Protein AF-A0A4R3KJN4-F1 (afdb_monomer_lite)

Sequence (88 aa):
MESNQRHVSYRMKKRGMHWSLEGAEAMIKVKQGILNKTLRSTYLAHQRRSERKQRDVKKTVRLAQILRESTHPSIGVKQGSISLYTAH

Secondary structure (DSSP, 8-state):
---HHHHHHHHHHTTTPPPPHHHHHHHHHHHHHHHTT-HHHHHHHT----HHHHHHHHHHHHHHHHHHSS-PPPTT------------

Radius of gyration: 24.92 Å; chains: 1; bounding box: 72×29×53 Å

Organism: NCBI:txid1281767

pLDDT: mean 76.69, std 11.75, range [51.97, 94.25]

Structure (mmCIF, N/CA/C/O backbone):
data_AF-A0A4R3KJN4-F1
#
_entry.id   AF-A0A4R3KJN4-F1
#
loop_
_atom_site.group_PDB
_atom_site.id
_atom_site.type_symbol
_atom_site.label_atom_id
_atom_site.label_alt_id
_atom_site.label_comp_id
_atom_site.label_asym_id
_atom_site.label_entity_id
_atom_site.label_seq_id
_atom_site.pdbx_PDB_ins_code
_atom_site.Cartn_x
_atom_site.Cartn_y
_atom_site.Cartn_z
_atom_site.occupancy
_atom_site.B_iso_or_equiv
_atom_site.auth_seq_id
_atom_site.auth_comp_id
_atom_site.auth_asym_id
_atom_site.auth_atom_id
_atom_site.pdbx_PDB_model_num
ATOM 1 N N . MET A 1 1 ? -5.351 -19.224 -23.208 1.00 51.9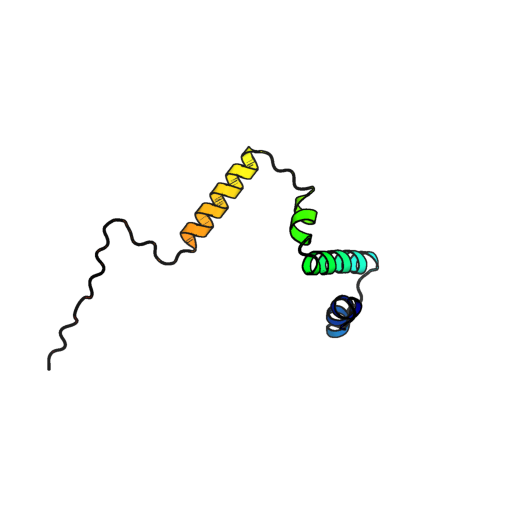7 1 MET A N 1
ATOM 2 C CA . MET A 1 1 ? -4.539 -18.763 -22.063 1.00 51.97 1 MET A CA 1
ATOM 3 C C . MET A 1 1 ? -4.088 -17.345 -22.374 1.00 51.97 1 MET A C 1
ATOM 5 O O . MET A 1 1 ? -3.362 -17.147 -23.340 1.00 51.97 1 MET A O 1
ATOM 9 N N . GLU A 1 2 ? -4.629 -16.346 -21.683 1.00 53.78 2 GLU A N 1
ATOM 10 C CA . GLU A 1 2 ? -4.267 -14.952 -21.947 1.00 53.78 2 GLU A CA 1
ATOM 11 C C . GLU A 1 2 ? -2.815 -14.731 -21.504 1.00 53.78 2 GLU A C 1
ATOM 13 O O . GLU A 1 2 ? -2.473 -14.964 -20.347 1.00 53.78 2 GLU A O 1
ATOM 18 N N . SER A 1 3 ? -1.933 -14.371 -22.442 1.00 66.38 3 SER A N 1
ATOM 19 C CA . SER A 1 3 ? -0.514 -14.163 -22.145 1.00 66.38 3 SER A CA 1
ATOM 20 C C . SER A 1 3 ? -0.370 -13.056 -21.099 1.00 66.38 3 SER A C 1
ATOM 22 O O . SER A 1 3 ? -0.937 -11.975 -21.267 1.00 66.38 3 SER A O 1
ATOM 24 N N . ASN A 1 4 ? 0.426 -13.282 -20.048 1.00 65.94 4 ASN A N 1
ATOM 25 C CA . ASN A 1 4 ? 0.754 -12.268 -19.033 1.00 65.94 4 ASN A CA 1
ATOM 26 C C . ASN A 1 4 ? 1.246 -10.946 -19.664 1.00 65.94 4 ASN A C 1
ATOM 28 O O . ASN A 1 4 ? 1.026 -9.860 -19.123 1.00 65.94 4 ASN A O 1
ATOM 32 N N . GLN A 1 5 ? 1.816 -11.021 -20.871 1.00 65.69 5 GLN A N 1
ATOM 33 C CA . GLN A 1 5 ? 2.223 -9.879 -21.685 1.00 65.69 5 GLN A CA 1
ATOM 34 C C . GLN A 1 5 ? 1.048 -8.975 -22.108 1.00 65.69 5 GLN A C 1
ATOM 36 O O . GLN A 1 5 ? 1.223 -7.762 -22.249 1.00 65.69 5 GLN A O 1
ATOM 41 N N . ARG A 1 6 ? -0.167 -9.516 -22.278 1.00 70.06 6 ARG A N 1
ATOM 42 C CA . ARG A 1 6 ? -1.373 -8.753 -22.640 1.00 70.06 6 ARG A CA 1
ATOM 43 C C . ARG A 1 6 ? -1.843 -7.873 -21.485 1.00 70.06 6 ARG A C 1
ATOM 45 O O . ARG A 1 6 ? -2.129 -6.703 -21.711 1.00 70.06 6 ARG A O 1
ATOM 52 N N . HIS A 1 7 ? -1.798 -8.353 -20.242 1.00 67.44 7 HIS A N 1
ATOM 53 C CA . HIS A 1 7 ? -2.102 -7.532 -19.058 1.00 67.44 7 HIS A CA 1
ATOM 54 C C . HIS A 1 7 ? -1.159 -6.323 -18.918 1.00 67.44 7 HIS A C 1
ATOM 56 O O . HIS A 1 7 ? -1.554 -5.223 -18.501 1.00 67.44 7 HIS A O 1
ATOM 62 N N . VAL A 1 8 ? 0.103 -6.498 -19.314 1.00 64.81 8 VAL A N 1
ATOM 63 C CA . VAL A 1 8 ? 1.105 -5.431 -19.317 1.00 64.81 8 VAL A CA 1
ATOM 64 C C . VAL A 1 8 ? 0.878 -4.459 -20.480 1.00 64.81 8 VAL A C 1
ATOM 66 O O . VAL A 1 8 ? 0.687 -3.266 -20.241 1.00 64.81 8 VAL A O 1
ATOM 69 N N . SER A 1 9 ? 0.825 -4.956 -21.713 1.00 65.12 9 SER A N 1
ATOM 70 C CA . SER A 1 9 ? 0.785 -4.138 -22.935 1.00 65.12 9 SER A CA 1
ATOM 71 C C . SER A 1 9 ? -0.577 -3.496 -23.231 1.00 65.12 9 SER A C 1
ATOM 73 O O . SER A 1 9 ? -0.626 -2.391 -23.774 1.00 65.12 9 SER A O 1
ATOM 75 N N . TYR A 1 10 ? -1.695 -4.115 -22.834 1.00 65.00 10 TYR A N 1
ATOM 76 C CA . TYR A 1 10 ? -3.049 -3.631 -23.146 1.00 65.00 10 TYR A CA 1
ATOM 77 C C . TYR A 1 10 ? -3.329 -2.241 -22.560 1.00 65.00 10 TYR A C 1
ATOM 79 O O . TYR A 1 10 ? -3.848 -1.355 -23.239 1.00 65.00 10 TYR A O 1
ATOM 87 N N . ARG A 1 11 ? -2.904 -2.006 -21.311 1.00 63.03 11 ARG A N 1
ATOM 88 C CA . ARG A 1 11 ? -3.044 -0.691 -20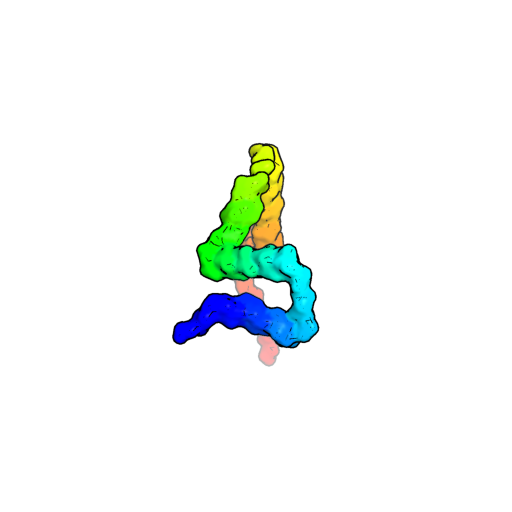.659 1.00 63.03 11 ARG A CA 1
ATOM 89 C C . ARG A 1 11 ? -2.139 0.384 -21.284 1.00 63.03 11 ARG A C 1
ATOM 91 O O . ARG A 1 11 ? -2.442 1.559 -21.125 1.00 63.03 11 ARG A O 1
ATOM 98 N N . MET A 1 12 ? -1.064 -0.016 -21.973 1.00 66.06 12 MET A N 1
ATOM 99 C CA . MET A 1 12 ? -0.116 0.885 -22.645 1.00 66.06 12 MET A CA 1
ATOM 100 C C . MET A 1 12 ? -0.664 1.332 -24.005 1.00 66.06 12 MET A C 1
ATOM 102 O O . MET A 1 12 ? -0.797 2.528 -24.252 1.00 66.06 12 MET A O 1
ATOM 106 N N . LYS A 1 13 ? -1.085 0.375 -24.848 1.00 62.38 13 LYS A N 1
ATOM 107 C CA . LYS A 1 13 ? -1.614 0.656 -26.195 1.00 62.38 13 LYS A CA 1
ATOM 108 C C . LYS A 1 13 ? -2.861 1.543 -26.173 1.00 62.38 13 LYS A C 1
ATOM 110 O O . LYS A 1 13 ? -2.976 2.442 -26.995 1.00 62.38 13 LYS A O 1
ATOM 115 N N . LYS A 1 14 ? -3.764 1.351 -25.201 1.00 64.50 14 LYS A N 1
ATOM 116 C CA . LYS A 1 14 ? -5.036 2.095 -25.120 1.00 64.50 14 LYS A CA 1
ATOM 117 C C . LYS A 1 14 ? -4.870 3.613 -24.929 1.00 64.50 14 LYS A C 1
ATOM 119 O O . LYS A 1 14 ? -5.826 4.343 -25.156 1.00 64.50 14 LYS A O 1
ATOM 124 N N . ARG A 1 15 ? -3.698 4.098 -24.498 1.00 66.25 15 ARG A N 1
ATOM 125 C CA . ARG A 1 15 ? -3.448 5.534 -24.277 1.00 66.25 15 ARG A CA 1
ATOM 126 C C . ARG A 1 15 ? -2.439 6.164 -25.244 1.00 66.25 15 ARG A C 1
ATOM 128 O O . ARG A 1 15 ? -2.121 7.329 -25.060 1.00 66.25 15 ARG A O 1
ATOM 135 N N . GLY A 1 16 ? -1.910 5.419 -26.222 1.00 71.12 16 GLY A N 1
ATOM 136 C CA . GLY A 1 16 ? -0.908 5.943 -27.166 1.00 71.12 16 GLY A CA 1
ATOM 137 C C . GLY A 1 16 ? 0.392 6.435 -26.512 1.00 71.12 16 GLY A C 1
ATOM 138 O O . GLY A 1 16 ? 1.131 7.197 -27.119 1.00 71.12 16 GLY A O 1
ATOM 139 N N . MET A 1 17 ? 0.663 6.030 -25.266 1.00 68.62 17 MET A N 1
ATOM 140 C CA . MET A 1 17 ? 1.818 6.486 -24.493 1.00 68.62 17 MET A CA 1
ATOM 141 C C . MET A 1 17 ? 2.907 5.416 -24.445 1.00 68.62 17 MET A C 1
ATOM 143 O O . MET A 1 17 ? 2.635 4.248 -24.141 1.00 68.62 17 MET A O 1
ATOM 147 N N . HIS A 1 18 ? 4.150 5.844 -24.655 1.00 69.00 18 HIS A N 1
ATOM 148 C CA . HIS A 1 18 ? 5.346 5.042 -24.428 1.00 69.00 18 HIS A CA 1
ATOM 149 C C . HIS A 1 18 ? 5.993 5.467 -23.108 1.00 69.00 18 HIS A C 1
ATOM 151 O O . HIS A 1 18 ? 6.161 6.653 -22.843 1.00 69.00 18 HIS A O 1
ATOM 157 N N . TRP A 1 19 ? 6.312 4.494 -22.257 1.00 67.88 19 TRP A N 1
ATOM 158 C CA . TRP A 1 19 ? 7.075 4.748 -21.036 1.00 67.88 19 TRP A CA 1
ATOM 159 C C . TRP A 1 19 ? 8.563 4.785 -21.388 1.00 67.88 19 TRP A C 1
ATOM 161 O O . TRP A 1 19 ? 8.987 4.100 -22.320 1.00 67.88 19 TRP A O 1
ATOM 171 N N . SER A 1 20 ? 9.359 5.523 -20.613 1.00 83.50 20 SER A N 1
ATOM 172 C CA . SER A 1 20 ? 10.806 5.293 -20.585 1.00 83.50 20 SER A CA 1
ATOM 173 C C . SER A 1 20 ? 11.094 3.839 -20.185 1.00 83.50 20 SER A C 1
ATOM 175 O O . SER A 1 20 ? 10.245 3.180 -19.579 1.00 83.50 20 SER A O 1
ATOM 177 N N . LEU A 1 21 ? 12.285 3.327 -20.503 1.00 83.00 21 LEU A N 1
ATOM 178 C CA . LEU A 1 21 ? 12.678 1.955 -20.156 1.00 83.00 21 LEU A CA 1
ATOM 179 C C . LEU A 1 21 ? 12.499 1.674 -18.652 1.00 83.00 21 LEU A C 1
ATOM 181 O O . LEU A 1 21 ? 11.870 0.688 -18.272 1.00 83.00 21 LEU A O 1
ATOM 185 N N . GLU A 1 22 ? 12.958 2.602 -17.812 1.00 86.25 22 GLU A N 1
ATOM 186 C CA . GLU A 1 22 ? 12.814 2.546 -16.354 1.00 86.25 22 GLU A CA 1
ATOM 187 C C . GLU A 1 22 ? 11.341 2.562 -15.915 1.00 86.25 22 GLU A C 1
ATOM 189 O O . GLU A 1 22 ? 10.904 1.746 -15.100 1.00 86.25 22 GLU A O 1
ATOM 194 N N . GLY A 1 23 ? 10.533 3.448 -16.506 1.00 82.31 23 GLY A N 1
ATOM 195 C CA . GLY A 1 23 ? 9.105 3.529 -16.217 1.00 82.31 23 GLY A CA 1
ATOM 196 C C . GLY A 1 23 ? 8.347 2.262 -16.625 1.00 82.31 23 GLY A C 1
ATOM 197 O O . GLY A 1 23 ? 7.443 1.817 -15.912 1.00 82.31 23 GLY A O 1
ATOM 198 N N . ALA A 1 24 ? 8.735 1.646 -17.744 1.00 81.50 24 ALA A N 1
ATOM 199 C CA . ALA A 1 24 ? 8.166 0.390 -18.214 1.00 81.50 24 ALA A CA 1
ATOM 200 C C . ALA A 1 24 ? 8.487 -0.754 -17.241 1.00 81.50 24 ALA A C 1
ATOM 202 O O . ALA A 1 24 ? 7.589 -1.513 -16.866 1.00 81.50 24 ALA A O 1
ATOM 203 N N . GLU A 1 25 ? 9.735 -0.844 -16.782 1.00 85.06 25 GLU A N 1
ATOM 204 C CA . GLU A 1 25 ? 10.170 -1.852 -15.817 1.00 85.06 25 GLU A CA 1
ATOM 205 C C . GLU A 1 25 ? 9.448 -1.702 -14.470 1.00 85.06 25 GLU A C 1
ATOM 207 O O . GLU A 1 25 ? 8.890 -2.672 -13.945 1.00 85.06 25 GLU A O 1
ATOM 212 N N . ALA A 1 26 ? 9.380 -0.478 -13.937 1.00 85.06 26 ALA A N 1
ATOM 213 C CA . ALA A 1 26 ? 8.655 -0.187 -12.704 1.00 85.06 26 ALA A CA 1
ATOM 214 C C . ALA A 1 26 ? 7.176 -0.591 -12.816 1.00 85.06 26 ALA A C 1
ATOM 216 O O . ALA A 1 26 ? 6.618 -1.240 -11.926 1.00 85.06 26 ALA A O 1
ATOM 217 N N . MET A 1 27 ? 6.541 -0.279 -13.947 1.00 83.62 27 MET A N 1
ATOM 218 C CA . MET A 1 27 ? 5.143 -0.615 -14.199 1.00 83.62 27 MET A CA 1
ATOM 219 C C . MET A 1 27 ? 4.899 -2.122 -14.289 1.00 83.62 27 MET A C 1
ATOM 221 O O . MET A 1 27 ? 3.901 -2.620 -13.759 1.00 83.62 27 MET A O 1
ATOM 225 N N . ILE A 1 28 ? 5.803 -2.859 -14.938 1.00 84.38 28 ILE A N 1
ATOM 226 C CA . ILE A 1 28 ? 5.744 -4.322 -15.010 1.00 84.38 28 ILE A CA 1
ATOM 227 C C . ILE A 1 28 ? 5.830 -4.914 -13.605 1.00 84.38 28 ILE A C 1
ATOM 229 O O . ILE A 1 28 ? 4.981 -5.730 -13.247 1.00 84.38 28 ILE A O 1
ATOM 233 N N . LYS A 1 29 ? 6.779 -4.455 -12.782 1.00 86.62 29 LYS A N 1
ATOM 234 C CA . LYS A 1 29 ? 6.939 -4.919 -11.395 1.00 86.62 29 LYS A CA 1
ATOM 235 C C . LYS A 1 29 ? 5.681 -4.674 -10.560 1.00 86.62 29 LYS A C 1
ATOM 237 O O . LYS A 1 29 ? 5.235 -5.578 -9.856 1.00 86.62 29 LYS A O 1
ATOM 242 N N . VAL A 1 30 ? 5.053 -3.502 -10.687 1.00 86.12 30 VAL A N 1
ATOM 243 C CA . VAL A 1 30 ? 3.783 -3.197 -10.003 1.00 86.12 30 VAL A CA 1
ATOM 244 C C . VAL A 1 30 ? 2.670 -4.138 -10.462 1.00 86.12 30 VAL A C 1
ATOM 246 O O . VAL A 1 30 ? 2.003 -4.749 -9.627 1.00 86.12 30 VAL A O 1
ATOM 249 N N . LYS A 1 31 ? 2.471 -4.299 -11.776 1.00 85.38 31 LYS A N 1
ATOM 250 C CA . LYS A 1 31 ? 1.429 -5.186 -12.319 1.00 85.38 31 LYS A CA 1
ATOM 251 C C . LYS A 1 31 ? 1.634 -6.635 -11.895 1.00 85.38 31 LYS A C 1
ATOM 253 O O . LYS A 1 31 ? 0.679 -7.280 -11.466 1.00 85.38 31 LYS A O 1
ATOM 258 N N . GLN A 1 32 ? 2.868 -7.121 -11.972 1.00 85.50 32 GLN A N 1
ATOM 259 C CA . GLN A 1 32 ? 3.211 -8.473 -11.555 1.00 85.50 32 GLN A CA 1
ATOM 260 C C . GLN A 1 32 ? 2.995 -8.656 -10.050 1.00 85.50 32 GLN A C 1
ATOM 262 O O . GLN A 1 32 ? 2.436 -9.665 -9.634 1.00 85.50 32 GLN A O 1
ATOM 267 N N . GLY A 1 33 ? 3.355 -7.662 -9.235 1.00 89.00 33 GLY A N 1
ATOM 268 C CA . GLY A 1 33 ? 3.084 -7.671 -7.801 1.00 89.00 33 GLY A CA 1
ATOM 269 C C . GLY A 1 33 ? 1.588 -7.709 -7.471 1.00 89.00 33 GLY A C 1
ATOM 270 O O . GLY A 1 33 ? 1.202 -8.372 -6.510 1.00 89.00 33 GLY A O 1
ATOM 271 N N . ILE A 1 34 ? 0.736 -7.026 -8.248 1.00 86.88 34 ILE A N 1
ATOM 272 C CA . ILE A 1 34 ? -0.729 -7.087 -8.083 1.00 86.88 34 ILE A CA 1
ATOM 273 C C . ILE A 1 34 ? -1.240 -8.487 -8.427 1.00 86.88 34 ILE A C 1
ATOM 275 O O . ILE A 1 34 ? -1.960 -9.078 -7.624 1.00 86.88 34 ILE A O 1
ATOM 279 N N . LEU A 1 35 ? -0.843 -9.031 -9.584 1.00 86.50 35 LEU A N 1
ATOM 280 C CA . LEU A 1 35 ? -1.257 -10.366 -10.035 1.00 86.50 35 LEU A CA 1
ATOM 281 C C . LEU A 1 35 ? -0.822 -11.460 -9.053 1.00 86.50 35 LEU A C 1
ATOM 283 O O . LEU A 1 35 ? -1.620 -12.320 -8.690 1.00 86.50 35 LEU A O 1
ATOM 287 N N . ASN A 1 36 ? 0.411 -11.374 -8.556 1.00 89.75 36 ASN A N 1
ATOM 288 C CA . ASN A 1 36 ? 0.967 -12.327 -7.599 1.00 89.75 36 ASN A CA 1
ATOM 289 C C . ASN A 1 36 ? 0.496 -12.075 -6.157 1.00 89.75 36 ASN A C 1
ATOM 291 O O . ASN A 1 36 ? 0.87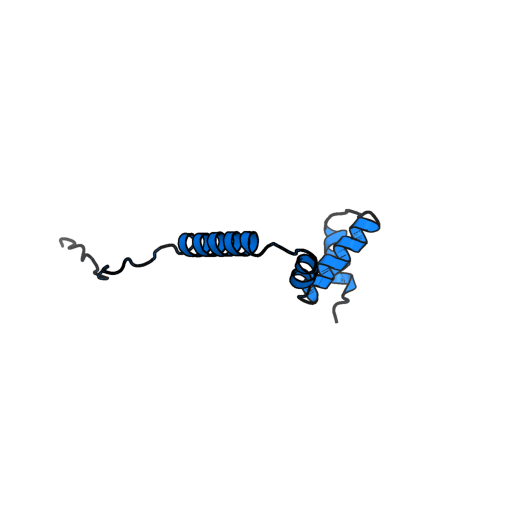4 -12.819 -5.258 1.00 89.75 36 ASN A O 1
ATOM 295 N N . LYS A 1 37 ? -0.292 -11.017 -5.908 1.00 91.25 37 LYS A N 1
ATOM 296 C CA . LYS A 1 37 ? -0.708 -10.559 -4.569 1.00 91.25 37 LYS A CA 1
ATOM 297 C C . LYS A 1 37 ? 0.463 -10.259 -3.614 1.00 91.25 37 LYS A C 1
ATOM 299 O O . LYS A 1 37 ? 0.277 -10.210 -2.401 1.00 91.25 37 LYS A O 1
ATOM 304 N N . THR A 1 38 ? 1.658 -10.000 -4.144 1.00 92.06 38 THR A N 1
ATOM 305 C CA . THR A 1 38 ? 2.877 -9.702 -3.373 1.00 92.06 38 THR A CA 1
ATOM 306 C C . THR A 1 38 ? 3.201 -8.213 -3.294 1.00 92.06 38 THR A C 1
ATOM 308 O O . THR A 1 38 ? 4.056 -7.828 -2.506 1.00 92.06 38 THR A O 1
ATOM 311 N N . LEU A 1 39 ? 2.512 -7.347 -4.051 1.00 89.19 39 LEU A N 1
ATOM 312 C CA . LEU A 1 39 ? 2.841 -5.914 -4.107 1.00 89.19 39 LEU A CA 1
ATOM 313 C C . LEU A 1 39 ? 2.885 -5.259 -2.721 1.00 89.19 39 LEU A C 1
ATOM 315 O O . LEU A 1 39 ? 3.761 -4.452 -2.435 1.00 89.19 39 LEU A O 1
ATOM 319 N N . ARG A 1 40 ? 1.928 -5.595 -1.850 1.00 86.62 40 ARG A N 1
ATOM 320 C CA . ARG A 1 40 ? 1.850 -5.000 -0.513 1.00 86.62 40 ARG A CA 1
ATOM 321 C C . ARG A 1 40 ? 3.006 -5.452 0.375 1.00 86.62 40 ARG A C 1
ATOM 323 O O . ARG A 1 40 ? 3.550 -4.624 1.097 1.00 86.62 40 ARG A O 1
ATOM 330 N N . SER A 1 41 ? 3.365 -6.736 0.348 1.00 86.44 41 SER A N 1
ATOM 331 C CA . SER A 1 41 ? 4.467 -7.245 1.167 1.00 86.44 41 SER A CA 1
ATOM 332 C C . SER A 1 41 ? 5.807 -6.702 0.683 1.00 86.44 41 SER A C 1
ATOM 334 O O . SER A 1 41 ? 6.595 -6.269 1.513 1.00 86.44 41 SER A O 1
ATOM 336 N N . THR A 1 42 ? 6.037 -6.629 -0.632 1.00 87.06 42 THR A N 1
ATOM 337 C CA . THR A 1 42 ? 7.273 -6.069 -1.199 1.00 87.06 42 THR A CA 1
ATOM 338 C C . THR A 1 42 ? 7.388 -4.565 -0.965 1.00 87.06 42 THR A C 1
ATOM 340 O O . THR A 1 42 ? 8.439 -4.100 -0.534 1.00 87.06 42 THR A O 1
ATOM 343 N N . TYR A 1 43 ? 6.305 -3.804 -1.155 1.00 84.38 43 TYR A N 1
ATOM 344 C CA . TYR A 1 43 ? 6.286 -2.363 -0.882 1.00 84.38 43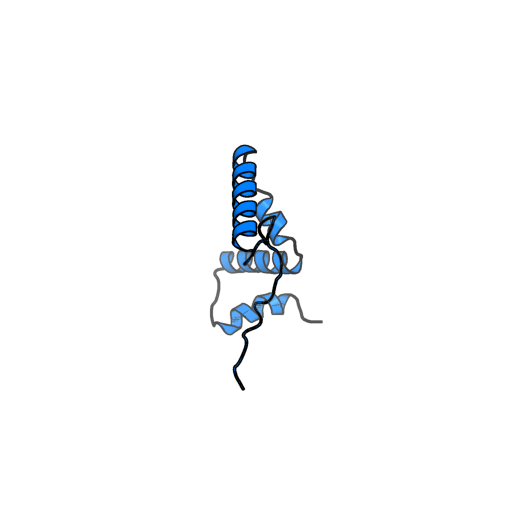 TYR A CA 1
ATOM 345 C C . TYR A 1 43 ? 6.562 -2.050 0.595 1.00 84.38 43 TYR A C 1
ATOM 347 O O . TYR A 1 43 ? 7.285 -1.109 0.917 1.00 84.38 43 TYR A O 1
ATOM 355 N N . LEU A 1 4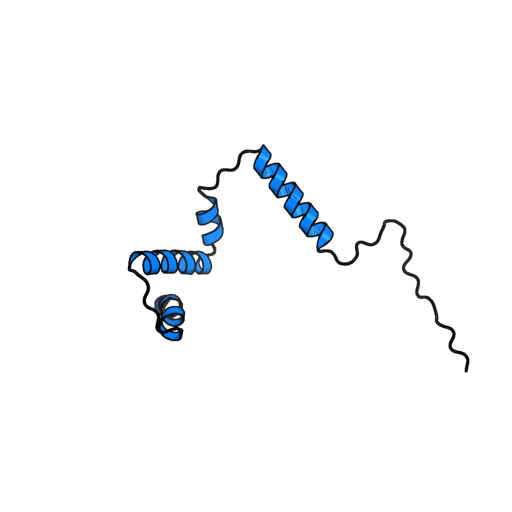4 ? 6.016 -2.859 1.507 1.00 84.12 44 LEU A N 1
ATOM 356 C CA . LEU A 1 44 ? 6.189 -2.666 2.947 1.00 84.12 44 LEU A CA 1
ATOM 357 C C . LEU A 1 44 ? 7.455 -3.326 3.512 1.00 84.12 44 LEU A C 1
ATOM 359 O O . LEU A 1 44 ? 7.818 -3.007 4.642 1.00 84.12 44 LEU A O 1
ATOM 363 N N . ALA A 1 45 ? 8.146 -4.193 2.762 1.00 84.19 45 ALA A N 1
ATOM 364 C CA . ALA A 1 45 ? 9.305 -4.956 3.244 1.00 84.19 45 ALA A CA 1
ATOM 365 C C . ALA A 1 45 ? 10.422 -4.056 3.792 1.00 84.19 45 ALA A C 1
ATOM 367 O O . ALA A 1 45 ? 11.053 -4.369 4.802 1.00 84.19 45 ALA A O 1
ATOM 368 N N . HIS A 1 46 ? 10.627 -2.907 3.150 1.00 72.81 46 HIS A N 1
ATOM 369 C CA . HIS A 1 46 ? 11.629 -1.923 3.556 1.00 72.81 46 HIS A CA 1
ATOM 370 C C . HIS A 1 46 ? 11.049 -0.799 4.422 1.00 72.81 46 HIS A C 1
ATOM 372 O O . HIS A 1 46 ? 11.797 0.008 4.972 1.00 72.81 46 HIS A O 1
ATOM 378 N N . GLN A 1 47 ? 9.726 -0.754 4.609 1.00 75.06 47 GLN A N 1
ATOM 379 C CA . GLN A 1 47 ? 9.077 0.259 5.430 1.00 75.06 47 GLN A CA 1
ATOM 380 C C . GLN A 1 47 ? 9.094 -0.145 6.909 1.00 75.06 47 GLN A C 1
ATOM 382 O O . GLN A 1 47 ? 8.073 -0.488 7.507 1.00 75.06 47 GLN A O 1
ATOM 387 N N . ARG A 1 48 ? 10.276 -0.066 7.529 1.00 78.25 48 ARG A N 1
ATOM 388 C CA . ARG A 1 48 ? 10.430 -0.246 8.977 1.00 78.25 48 ARG A CA 1
ATOM 389 C C . ARG A 1 48 ? 9.971 1.019 9.698 1.00 78.25 48 ARG A C 1
ATOM 391 O O . ARG A 1 48 ? 10.623 2.057 9.649 1.00 78.25 48 ARG A O 1
ATOM 398 N N . ARG A 1 49 ? 8.816 0.945 10.358 1.00 79.50 49 ARG A N 1
ATOM 399 C CA . ARG A 1 49 ? 8.328 1.998 11.260 1.00 79.50 49 ARG A CA 1
ATOM 400 C C . ARG A 1 49 ? 8.768 1.679 12.681 1.00 79.50 49 ARG A C 1
ATOM 402 O O . ARG A 1 49 ? 8.678 0.527 13.095 1.00 79.50 49 ARG A O 1
ATOM 409 N N . SER A 1 50 ? 9.158 2.696 13.446 1.00 87.75 50 SER A N 1
ATOM 410 C CA . SER A 1 50 ? 9.349 2.534 14.890 1.00 87.75 50 SER A CA 1
ATOM 411 C C . SER A 1 50 ? 8.042 2.109 15.566 1.00 87.75 50 SER A C 1
ATOM 413 O O . SER A 1 50 ? 6.950 2.467 15.111 1.00 87.75 50 SER A O 1
ATOM 415 N N . GLU A 1 51 ? 8.141 1.403 16.690 1.00 88.25 51 GLU A N 1
ATOM 416 C CA . GLU A 1 51 ? 6.988 0.940 17.479 1.00 88.25 51 GLU A CA 1
ATOM 417 C C . GLU A 1 51 ? 6.008 2.068 17.840 1.00 88.25 51 GLU A C 1
ATOM 419 O O . GLU A 1 51 ? 4.789 1.891 17.863 1.00 88.25 51 GLU A O 1
ATOM 424 N N . ARG A 1 52 ? 6.522 3.281 18.087 1.00 88.50 52 ARG A N 1
ATOM 425 C CA . ARG A 1 52 ? 5.687 4.466 18.331 1.00 88.50 52 ARG A CA 1
ATOM 426 C C . ARG A 1 52 ? 4.848 4.817 17.103 1.00 88.50 52 ARG A C 1
ATOM 428 O O . ARG A 1 52 ? 3.635 4.963 17.212 1.00 88.50 52 ARG A O 1
ATOM 435 N N . LYS A 1 53 ? 5.472 4.879 15.924 1.00 88.06 53 LYS A N 1
ATOM 436 C CA . LYS A 1 53 ? 4.773 5.233 14.684 1.00 88.06 53 LYS A CA 1
ATOM 437 C C . LYS A 1 53 ? 3.782 4.150 14.256 1.00 88.06 53 LYS A C 1
ATOM 439 O O . LYS A 1 53 ? 2.731 4.472 13.707 1.00 88.06 53 LYS A O 1
ATOM 444 N N . GLN A 1 54 ? 4.081 2.879 14.527 1.00 87.62 54 GLN A N 1
ATOM 445 C CA . GLN A 1 54 ? 3.130 1.783 14.322 1.00 87.62 54 GLN A CA 1
ATOM 446 C C . GLN A 1 54 ? 1.882 1.944 15.203 1.00 87.62 54 GLN A C 1
ATOM 448 O O . GLN A 1 54 ? 0.763 1.815 14.702 1.00 87.62 54 GLN A O 1
ATOM 453 N N . ARG A 1 55 ? 2.056 2.299 16.486 1.00 90.19 55 ARG A N 1
ATOM 454 C CA . ARG A 1 55 ? 0.941 2.588 17.403 1.00 90.19 55 ARG A CA 1
ATOM 455 C C . ARG A 1 55 ? 0.078 3.751 16.922 1.00 90.19 55 ARG A C 1
ATOM 457 O O . ARG A 1 55 ? -1.145 3.627 16.942 1.00 90.19 55 ARG A O 1
ATOM 464 N N . ASP A 1 56 ? 0.689 4.831 16.446 1.00 92.56 56 ASP A N 1
ATOM 465 C CA . ASP A 1 56 ? -0.052 5.985 15.924 1.00 92.56 56 ASP A CA 1
ATOM 466 C C . ASP A 1 56 ? -0.902 5.602 14.709 1.00 92.56 56 ASP A C 1
ATOM 468 O O . ASP A 1 56 ? -2.092 5.905 14.667 1.00 92.56 56 ASP A O 1
ATOM 472 N N . VAL A 1 57 ? -0.333 4.850 13.761 1.00 89.50 57 VAL A N 1
ATOM 473 C CA . VAL A 1 57 ? -1.078 4.356 12.591 1.00 89.50 57 VAL A CA 1
ATOM 474 C C . VAL A 1 57 ? -2.216 3.420 13.004 1.00 89.50 57 VAL A C 1
ATOM 476 O O . VAL A 1 57 ? -3.310 3.493 12.453 1.00 89.50 57 VAL A O 1
ATOM 479 N N . LYS A 1 58 ? -2.005 2.551 13.998 1.00 91.19 58 LYS A N 1
ATOM 480 C CA . LYS A 1 58 ? -3.065 1.661 14.494 1.00 91.19 58 LYS A CA 1
ATOM 481 C C . LYS A 1 58 ? -4.225 2.452 15.108 1.00 91.19 58 LYS A C 1
ATOM 483 O O . LYS A 1 58 ? -5.382 2.098 14.888 1.00 91.19 58 LYS A O 1
ATOM 488 N N . LYS A 1 59 ? -3.931 3.533 15.841 1.00 94.25 59 LYS A N 1
ATOM 489 C CA . LYS A 1 59 ? -4.949 4.438 16.399 1.00 94.25 59 LYS A CA 1
ATOM 490 C C . LYS A 1 59 ? -5.735 5.148 15.299 1.00 94.25 59 LYS A C 1
ATOM 492 O O . LYS A 1 59 ? -6.961 5.149 15.355 1.00 94.25 59 LYS A O 1
ATOM 497 N N . THR A 1 60 ? -5.058 5.704 14.293 1.00 92.50 60 THR A N 1
ATOM 498 C CA . THR A 1 60 ? -5.733 6.430 13.205 1.00 92.50 60 THR A CA 1
ATOM 499 C C . THR A 1 60 ? -6.607 5.514 12.358 1.00 92.50 60 THR A C 1
ATOM 501 O O . THR A 1 60 ? -7.736 5.879 12.054 1.00 92.50 60 THR A O 1
ATOM 504 N N . VAL A 1 61 ? -6.142 4.300 12.041 1.00 91.38 61 VAL A N 1
ATOM 505 C CA . VAL A 1 61 ? -6.949 3.298 11.323 1.00 91.38 61 VAL A CA 1
ATOM 506 C C . VAL A 1 61 ? -8.198 2.924 12.121 1.00 91.38 61 VAL A C 1
ATOM 508 O O . VAL A 1 61 ? -9.283 2.859 11.552 1.00 91.38 61 VAL A O 1
ATOM 511 N N . ARG A 1 62 ? -8.069 2.728 13.441 1.00 91.06 62 ARG A N 1
ATOM 512 C CA . ARG A 1 62 ? -9.209 2.413 14.312 1.00 91.06 62 ARG A CA 1
ATOM 513 C C . ARG A 1 62 ? -10.233 3.547 14.347 1.00 91.06 62 ARG A C 1
ATOM 515 O O . ARG A 1 62 ? -11.422 3.283 14.225 1.00 91.06 62 ARG A O 1
ATOM 522 N N . LEU A 1 63 ? -9.776 4.793 14.479 1.00 90.56 63 LEU A N 1
ATOM 523 C CA . LEU A 1 63 ? -10.655 5.965 14.447 1.00 90.56 63 LEU A CA 1
ATOM 524 C C . LEU A 1 63 ? -11.356 6.107 13.096 1.00 90.56 63 LEU A C 1
ATOM 526 O O . LEU A 1 63 ? -12.562 6.305 13.060 1.00 90.56 63 LEU A O 1
ATOM 530 N N . ALA A 1 64 ? -10.628 5.947 11.991 1.00 89.25 64 ALA A N 1
ATOM 531 C CA . ALA A 1 64 ? -11.215 5.998 10.656 1.00 89.25 64 ALA A CA 1
ATOM 532 C C . ALA A 1 64 ? -12.267 4.900 10.444 1.00 89.25 64 ALA A C 1
ATOM 534 O O . ALA A 1 64 ? -13.274 5.149 9.792 1.00 89.25 64 ALA A O 1
ATOM 535 N N . GLN A 1 65 ? -12.056 3.702 11.000 1.00 87.88 65 GLN A N 1
ATOM 536 C CA . GLN A 1 65 ? -13.041 2.624 10.949 1.00 87.88 65 GLN A CA 1
ATOM 537 C C . GLN A 1 65 ? -14.318 2.984 11.717 1.00 87.88 65 GLN A C 1
ATOM 539 O O . GLN A 1 65 ? -15.392 2.884 11.138 1.00 87.88 65 GLN A O 1
ATOM 544 N N . ILE A 1 66 ? -14.191 3.468 12.958 1.00 84.69 66 ILE A N 1
ATOM 545 C CA . ILE A 1 66 ? -15.326 3.915 13.787 1.00 84.69 66 ILE A CA 1
ATOM 546 C C . ILE A 1 66 ? -16.111 5.024 13.077 1.00 84.69 66 ILE A C 1
ATOM 548 O O . ILE A 1 66 ? -17.329 4.975 12.992 1.00 84.69 66 ILE A O 1
ATOM 552 N N . LEU A 1 67 ? -15.414 6.013 12.512 1.00 84.62 67 LEU A N 1
ATOM 553 C CA . LEU A 1 67 ? -16.049 7.128 11.803 1.00 84.62 67 LEU A CA 1
ATOM 554 C C . LEU A 1 67 ? -16.688 6.715 10.469 1.00 84.62 67 LEU A C 1
ATOM 556 O O . LEU A 1 67 ? -17.555 7.425 9.967 1.00 84.62 67 LEU A O 1
ATOM 560 N N . ARG A 1 68 ? -16.255 5.598 9.869 1.00 83.06 68 ARG A N 1
ATOM 561 C CA . ARG A 1 68 ? -16.858 5.055 8.643 1.00 83.06 68 ARG A CA 1
ATOM 562 C C . ARG A 1 68 ? -18.181 4.342 8.920 1.00 83.06 68 ARG A C 1
ATOM 564 O O . ARG A 1 68 ? -18.969 4.167 7.995 1.00 83.06 68 ARG A O 1
ATOM 571 N N . GLU A 1 69 ? -18.415 3.887 10.146 1.00 76.19 69 GLU A N 1
ATOM 572 C CA . GLU A 1 69 ? -19.671 3.242 10.513 1.00 76.19 69 GLU A CA 1
ATOM 573 C C . GLU A 1 69 ? -20.760 4.319 10.643 1.00 76.19 69 GLU A C 1
ATOM 575 O O . GLU A 1 69 ? -20.690 5.206 11.488 1.00 76.19 69 GLU A O 1
ATOM 580 N N . SER A 1 70 ? -21.758 4.274 9.749 1.00 66.25 70 SER A N 1
ATOM 581 C CA . SER A 1 70 ? -22.766 5.334 9.575 1.00 66.25 70 SER A CA 1
ATOM 582 C C . SER A 1 70 ? -23.643 5.564 10.803 1.00 66.25 70 SER A C 1
ATOM 584 O O . SER A 1 70 ? -24.314 6.589 10.907 1.00 66.25 70 SER A O 1
ATOM 586 N N . THR A 1 71 ? -23.730 4.578 11.693 1.00 64.44 71 THR A N 1
ATOM 587 C CA . THR A 1 71 ? -24.582 4.626 12.880 1.00 64.44 71 THR A CA 1
ATOM 588 C C . THR A 1 71 ? -24.161 3.499 13.814 1.00 64.44 71 THR A C 1
ATOM 590 O O . THR A 1 71 ? -24.550 2.347 13.640 1.00 64.44 71 THR A O 1
ATOM 593 N N . HIS A 1 72 ? -23.345 3.815 14.816 1.00 60.06 72 HIS A N 1
ATOM 594 C CA . HIS A 1 72 ? -23.203 2.932 15.966 1.00 60.06 72 HIS A CA 1
ATOM 595 C C . HIS A 1 72 ? -24.445 3.111 16.847 1.00 60.06 72 HIS A C 1
ATOM 597 O O . HIS A 1 72 ? -24.715 4.245 17.254 1.00 60.06 72 HIS A O 1
ATOM 603 N N . PRO A 1 73 ? -25.213 2.054 17.165 1.00 62.53 73 PRO A N 1
ATOM 604 C CA . PRO A 1 73 ? -26.249 2.174 18.178 1.00 62.53 73 PRO A CA 1
ATOM 605 C C . PRO A 1 73 ? -25.560 2.534 19.496 1.00 62.53 73 PRO A C 1
ATOM 607 O O . PRO A 1 73 ? -24.701 1.793 19.981 1.00 62.53 73 PRO A O 1
ATOM 610 N N . SER A 1 74 ? -25.885 3.695 20.063 1.00 62.84 74 SER A N 1
ATOM 611 C CA . SER A 1 74 ? -25.438 4.024 21.411 1.00 62.84 74 SER A CA 1
ATOM 612 C C . SER A 1 74 ? -26.024 3.002 22.385 1.00 62.84 74 SER A C 1
ATOM 614 O O . SER A 1 74 ? -27.164 2.549 22.240 1.00 62.84 74 SER A O 1
ATOM 616 N N . ILE A 1 75 ? -25.216 2.599 23.367 1.00 59.94 75 ILE A N 1
ATOM 617 C CA . ILE A 1 75 ? -25.624 1.661 24.414 1.00 59.94 75 ILE A CA 1
ATOM 618 C C . ILE A 1 75 ? -26.824 2.288 25.139 1.00 59.94 75 ILE A C 1
ATOM 620 O O . ILE A 1 75 ? -26.667 3.279 25.846 1.00 59.94 75 ILE A O 1
ATOM 624 N N . GLY A 1 76 ? -28.024 1.748 24.900 1.00 63.00 76 GLY A N 1
ATOM 625 C CA . GLY A 1 76 ? -29.288 2.255 25.451 1.00 63.00 76 GLY A CA 1
ATOM 626 C C . GLY A 1 76 ? -30.354 2.672 24.429 1.00 63.00 76 GLY A C 1
ATOM 627 O O . GLY A 1 76 ? -31.477 2.967 24.836 1.00 63.00 76 GLY A O 1
ATOM 628 N N . VAL A 1 77 ? -30.070 2.671 23.119 1.00 59.56 77 VAL A N 1
ATOM 629 C CA . VAL A 1 77 ? -31.091 2.983 22.099 1.00 59.56 77 VAL A CA 1
ATOM 630 C C . VAL A 1 77 ? -32.073 1.824 21.965 1.00 59.56 77 VAL A C 1
ATOM 632 O O . VAL A 1 77 ? -31.734 0.752 21.464 1.00 59.56 77 VAL A O 1
ATOM 635 N N . LYS A 1 78 ? -33.318 2.048 22.392 1.00 64.19 78 LYS A N 1
ATOM 636 C CA . LYS A 1 78 ? -34.434 1.150 22.088 1.00 64.19 78 LYS A CA 1
ATOM 637 C C . LYS A 1 78 ? -34.824 1.346 20.623 1.00 64.19 78 LYS A C 1
ATOM 639 O O . LYS A 1 78 ? -35.150 2.462 20.226 1.00 64.19 78 LYS A O 1
ATOM 644 N N . GLN A 1 79 ? -34.802 0.278 19.825 1.00 63.34 79 GLN A N 1
ATOM 645 C CA . GLN A 1 79 ? -35.412 0.302 18.496 1.00 63.34 79 GLN A CA 1
ATOM 646 C C . GLN A 1 79 ? -36.934 0.329 18.660 1.00 63.34 79 GLN A C 1
ATOM 648 O O . GLN A 1 79 ? -37.563 -0.703 18.871 1.00 63.34 79 GLN A O 1
ATOM 653 N N . GLY A 1 80 ? -37.508 1.528 18.637 1.00 66.00 80 GLY A N 1
ATOM 654 C CA . GLY A 1 80 ? -38.949 1.744 18.584 1.00 66.00 80 GLY A CA 1
ATOM 655 C C . GLY A 1 80 ? -39.309 2.467 17.293 1.00 66.00 80 GLY A C 1
ATOM 656 O O . GLY A 1 80 ? -38.606 3.388 16.882 1.00 66.00 80 GLY A O 1
ATOM 657 N N . SER A 1 81 ? -40.393 2.051 16.647 1.00 66.50 81 SER A N 1
ATOM 658 C CA . SER A 1 81 ? -41.016 2.811 15.568 1.00 66.50 81 SER A CA 1
ATOM 659 C C . SER A 1 81 ? -41.998 3.820 16.166 1.00 66.50 81 SER A C 1
ATOM 661 O O . SER A 1 81 ? -42.779 3.492 17.058 1.00 66.50 81 SER A O 1
ATOM 663 N N . ILE A 1 82 ? -41.969 5.063 15.683 1.00 64.88 82 ILE A N 1
ATOM 664 C CA . ILE A 1 82 ? -43.030 6.032 15.970 1.00 64.88 82 ILE A CA 1
ATOM 665 C C . ILE A 1 82 ? -44.159 5.715 14.990 1.00 64.88 82 ILE A C 1
ATOM 667 O O . ILE A 1 82 ? -44.006 5.938 13.789 1.00 64.88 82 ILE A O 1
ATOM 671 N N . SER A 1 83 ? -45.275 5.161 15.469 1.00 65.56 83 SER A N 1
ATOM 672 C CA . SER A 1 83 ? -46.462 5.010 14.628 1.00 65.56 83 SER A CA 1
ATOM 673 C C . SER A 1 83 ? -47.040 6.397 14.362 1.00 65.56 83 SER A C 1
ATOM 675 O O . SER A 1 83 ? -47.615 7.021 15.256 1.00 65.56 83 SER A O 1
ATOM 677 N N . LEU A 1 84 ? -46.866 6.896 13.140 1.00 69.94 84 LEU A N 1
ATOM 678 C CA . LEU A 1 84 ? -47.565 8.087 12.678 1.00 69.94 84 LEU A CA 1
ATOM 679 C C . LEU A 1 84 ? -49.052 7.736 12.573 1.00 69.94 84 LEU A C 1
ATOM 681 O O . LEU A 1 84 ? -49.461 7.029 11.653 1.00 69.94 84 LEU A O 1
ATOM 685 N N . TYR A 1 85 ? -49.849 8.192 13.541 1.00 64.00 85 TYR A N 1
ATOM 686 C CA . TYR A 1 85 ? -51.303 8.154 13.431 1.00 64.00 85 TYR A CA 1
ATOM 687 C C . TYR A 1 85 ? -51.701 9.062 12.270 1.00 64.00 85 TYR A C 1
ATOM 689 O O . TYR A 1 85 ? -51.620 10.285 12.360 1.00 64.00 85 TYR A O 1
ATOM 697 N N . THR A 1 86 ? -52.082 8.449 11.156 1.00 63.66 86 THR A N 1
ATOM 698 C CA . THR A 1 86 ? -52.755 9.146 10.065 1.00 63.66 86 THR A CA 1
ATOM 699 C C . THR A 1 86 ? -54.239 9.182 10.413 1.00 63.66 86 THR A C 1
ATOM 701 O O . THR A 1 86 ? -54.835 8.151 10.716 1.00 63.66 86 THR A O 1
ATOM 704 N N . ALA A 1 87 ? -54.810 10.385 10.480 1.00 63.66 87 ALA A N 1
ATOM 705 C CA . ALA A 1 87 ? -56.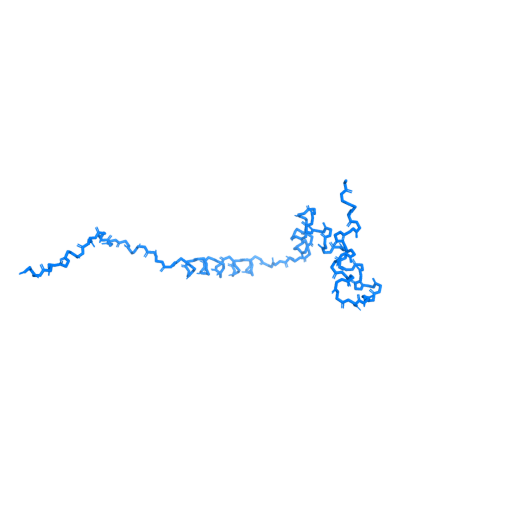247 10.561 10.651 1.00 63.66 87 ALA A CA 1
ATOM 706 C C . ALA A 1 87 ? -56.945 10.147 9.345 1.00 63.66 87 ALA A C 1
ATOM 708 O O . ALA A 1 87 ? -56.539 10.607 8.274 1.00 63.66 87 ALA A O 1
ATOM 709 N N . HIS A 1 88 ? -57.925 9.248 9.452 1.00 53.16 88 HIS A N 1
ATOM 710 C CA . HIS A 1 88 ? -58.793 8.814 8.355 1.00 53.16 88 HIS A CA 1
ATOM 711 C C . HIS A 1 88 ? -59.929 9.806 8.116 1.00 53.16 88 HIS A C 1
ATOM 713 O O . HIS A 1 88 ? -60.440 10.354 9.119 1.00 53.16 88 HIS A O 1
#

Foldseek 3Di:
DPPPVCLLCVVVVVVVDDDDPVRSVVSSVCSVCVVVVNNVVVVCVPVDDDPVVVVVVVVVVVVVVVVPPPDDPDPPDDPDDDPDDDDD